Protein AF-A0A1B8P7E7-F1 (afdb_monomer_lite)

Secondary structure (DSSP, 8-state):
--HHHHT-TTS---S-EEE--S-HHHHHHHHHHHHTTT--EEE--SGGGHHHHHTHHHHHHHHHH-TTSS-SS----PPPTT-

Sequence (83 aa):
MSAATLNQLDHPINCDVLVCGNDLAAKEKVIELIRRLDVAAYNTGPAVNARCIEAITPILIRLNISKKVPFTHAGIRIWAPGA

Radius of gyration: 14.17 Å; chains: 1; bounding box: 31×28×35 Å

InterPro domains:
  IPR036291 NAD(P)-binding domain superfamily [SSF51735] (3-66)

pLDDT: mean 89.45, std 11.35, range [57.56, 98.25]

Organism: Halomonas elongata (NCBI:txid2746)

Structure (mmCIF, N/CA/C/O backbone):
data_AF-A0A1B8P7E7-F1
#
_entry.id   AF-A0A1B8P7E7-F1
#
loop_
_atom_site.group_PDB
_atom_site.id
_atom_site.type_symbol
_atom_site.label_atom_id
_atom_site.label_alt_id
_atom_site.label_comp_id
_atom_site.label_asym_id
_atom_site.label_entity_id
_atom_site.label_seq_id
_atom_site.pdbx_PDB_ins_code
_atom_site.Cartn_x
_atom_site.Cartn_y
_atom_site.Cartn_z
_atom_site.occupancy
_atom_site.B_iso_or_equiv
_atom_site.auth_seq_id
_atom_site.auth_comp_id
_atom_site.auth_asym_id
_atom_site.auth_atom_id
_atom_site.pdbx_PDB_model_num
ATOM 1 N N . MET A 1 1 ? 1.139 -2.357 11.363 1.00 57.56 1 MET A N 1
ATOM 2 C CA . MET A 1 1 ? 0.977 -3.749 11.835 1.00 57.56 1 MET A CA 1
ATOM 3 C C . MET A 1 1 ? 2.221 -4.125 12.627 1.00 57.56 1 MET A C 1
ATOM 5 O O . MET A 1 1 ? 3.297 -3.700 12.224 1.00 57.56 1 MET A O 1
ATOM 9 N N . SER A 1 2 ? 2.103 -4.792 13.777 1.00 61.16 2 SER A N 1
ATOM 10 C CA . SER A 1 2 ? 3.281 -5.199 14.561 1.00 61.16 2 SER A CA 1
ATOM 11 C C . SER A 1 2 ? 3.784 -6.570 14.096 1.00 61.16 2 SER A C 1
ATOM 13 O O . SER A 1 2 ? 3.023 -7.340 13.510 1.00 61.16 2 SER A O 1
ATOM 15 N N . ALA A 1 3 ? 5.045 -6.895 14.390 1.00 60.66 3 ALA A N 1
ATOM 16 C CA . ALA A 1 3 ? 5.604 -8.226 14.131 1.00 60.66 3 ALA A CA 1
ATOM 17 C C . ALA A 1 3 ? 4.811 -9.350 14.830 1.00 60.66 3 ALA A C 1
ATOM 19 O O . ALA A 1 3 ? 4.719 -10.454 14.308 1.00 60.66 3 ALA A O 1
ATOM 20 N N . ALA A 1 4 ? 4.183 -9.057 15.974 1.00 61.09 4 ALA A N 1
ATOM 21 C CA . ALA A 1 4 ? 3.329 -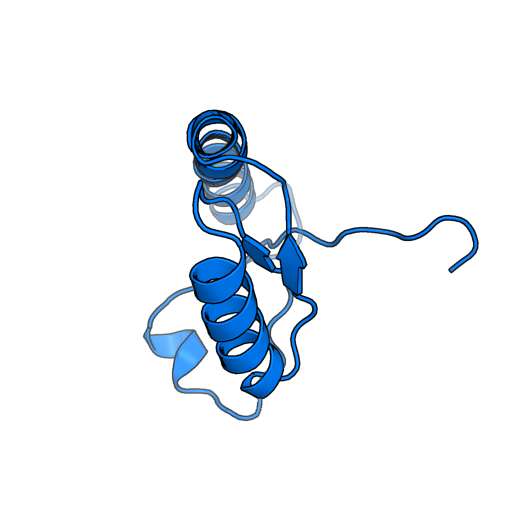10.010 16.679 1.00 61.09 4 ALA A CA 1
ATOM 22 C C . ALA A 1 4 ? 2.025 -10.306 15.916 1.00 61.09 4 ALA A C 1
ATOM 24 O O . ALA A 1 4 ? 1.624 -11.461 15.835 1.00 61.09 4 ALA A O 1
ATOM 25 N N . THR A 1 5 ? 1.397 -9.289 15.311 1.00 61.19 5 THR A N 1
ATOM 26 C CA . THR A 1 5 ? 0.193 -9.470 14.476 1.00 61.19 5 THR A CA 1
ATOM 27 C C . THR A 1 5 ? 0.508 -10.238 13.190 1.00 61.19 5 THR A C 1
ATOM 29 O O . THR A 1 5 ? -0.297 -11.045 12.751 1.00 61.19 5 THR A O 1
ATOM 32 N N . LEU A 1 6 ? 1.703 -10.048 12.621 1.00 63.50 6 LEU A N 1
ATOM 33 C CA . LEU A 1 6 ? 2.182 -10.796 11.448 1.00 63.50 6 LEU A CA 1
ATOM 34 C C . LEU A 1 6 ? 2.369 -12.300 11.710 1.00 63.50 6 LEU A C 1
ATOM 36 O O . LEU A 1 6 ? 2.335 -13.084 10.769 1.00 63.50 6 LEU A O 1
ATOM 40 N N . ASN A 1 7 ? 2.570 -12.705 12.967 1.00 64.88 7 ASN A N 1
ATOM 41 C CA . ASN A 1 7 ? 2.731 -14.112 13.342 1.00 64.88 7 ASN A CA 1
ATOM 42 C C . ASN A 1 7 ? 1.384 -14.838 13.529 1.00 64.88 7 ASN A C 1
ATOM 44 O O . ASN A 1 7 ? 1.352 -16.050 13.720 1.00 64.88 7 ASN A O 1
ATOM 48 N N . GLN A 1 8 ? 0.267 -14.105 13.497 1.00 71.31 8 GLN A N 1
ATOM 49 C CA . GLN A 1 8 ? -1.078 -14.668 13.555 1.00 71.31 8 GLN A CA 1
ATOM 50 C C . GLN A 1 8 ? -1.578 -14.910 12.129 1.00 71.31 8 GLN A C 1
ATOM 52 O O . GLN A 1 8 ? -2.337 -14.114 11.584 1.00 71.31 8 GLN A O 1
ATOM 57 N N . LEU A 1 9 ? -1.112 -16.006 11.528 1.00 66.19 9 LEU A N 1
ATOM 58 C CA . LEU A 1 9 ? -1.352 -16.347 10.119 1.00 66.19 9 LEU A CA 1
ATOM 59 C C . LEU A 1 9 ? -2.843 -16.474 9.755 1.00 66.19 9 LEU A C 1
ATOM 61 O O . LEU A 1 9 ? -3.197 -16.293 8.595 1.00 66.19 9 LEU A O 1
ATOM 65 N N . ASP A 1 10 ? -3.709 -16.728 10.739 1.00 70.31 10 ASP A N 1
ATOM 66 C CA . ASP A 1 10 ? -5.159 -16.861 10.549 1.00 70.31 10 ASP A CA 1
ATOM 67 C C . ASP A 1 10 ? -5.905 -15.512 10.534 1.00 70.31 10 ASP A C 1
ATOM 69 O O . ASP A 1 10 ? -7.107 -15.465 10.267 1.00 70.31 10 ASP A O 1
ATOM 73 N N . HIS A 1 11 ? -5.223 -14.399 10.832 1.00 72.81 11 HIS A N 1
ATOM 74 C CA . HIS A 1 11 ? -5.818 -13.068 10.766 1.00 72.81 11 HIS A CA 1
ATOM 75 C C . HIS A 1 11 ? -5.544 -12.415 9.404 1.00 72.81 11 HIS A C 1
ATOM 77 O O . HIS A 1 11 ? -4.386 -12.128 9.089 1.00 72.81 11 HIS A O 1
ATOM 83 N N . PRO A 1 12 ? -6.589 -12.109 8.607 1.00 77.69 12 PRO A N 1
ATOM 84 C CA . PRO A 1 12 ? -6.398 -11.462 7.319 1.00 77.69 12 PRO A CA 1
ATOM 85 C C . PRO A 1 12 ? -5.799 -10.069 7.509 1.00 77.69 12 PRO A C 1
ATOM 87 O O . PRO A 1 12 ? -6.200 -9.299 8.391 1.00 77.69 12 PRO A O 1
ATOM 90 N N . ILE A 1 13 ? -4.842 -9.725 6.652 1.00 84.75 13 ILE A N 1
ATOM 91 C CA . ILE A 1 13 ? -4.210 -8.411 6.677 1.00 84.75 13 ILE A CA 1
ATOM 92 C C . ILE A 1 13 ? -5.230 -7.372 6.195 1.00 84.75 13 ILE A C 1
ATOM 94 O O . ILE A 1 13 ? -5.668 -7.362 5.046 1.00 84.75 13 ILE A O 1
ATOM 98 N N . ASN A 1 14 ? -5.605 -6.459 7.089 1.00 85.56 14 ASN A N 1
ATOM 99 C CA . ASN A 1 14 ? -6.633 -5.452 6.833 1.00 85.56 14 ASN A CA 1
ATOM 100 C C . ASN A 1 14 ? -6.085 -4.193 6.131 1.00 85.56 14 ASN A C 1
ATOM 102 O O . ASN A 1 14 ? -6.265 -3.070 6.610 1.00 85.56 14 ASN A O 1
ATOM 106 N N . CYS A 1 15 ? -5.364 -4.361 5.023 1.00 91.88 15 CYS A N 1
ATOM 107 C CA . CYS A 1 15 ? -4.935 -3.241 4.191 1.00 91.88 15 CYS A CA 1
ATOM 108 C C . CYS A 1 15 ? -4.522 -3.678 2.786 1.00 91.88 15 CYS A C 1
ATOM 110 O O . CYS A 1 15 ? -4.113 -4.814 2.565 1.00 91.88 15 CYS A O 1
ATOM 112 N N . ASP A 1 16 ? -4.521 -2.711 1.880 1.00 95.50 16 ASP A N 1
ATOM 113 C CA . ASP A 1 16 ? -3.845 -2.808 0.597 1.00 95.50 16 ASP A CA 1
ATOM 114 C C . ASP A 1 16 ? -2.425 -2.242 0.707 1.00 95.50 16 ASP A C 1
ATOM 116 O O . ASP A 1 16 ? -2.132 -1.393 1.557 1.00 95.50 16 ASP A O 1
ATOM 120 N N . VAL A 1 17 ? -1.540 -2.678 -0.187 1.00 95.88 17 VAL A N 1
ATOM 121 C CA . VAL A 1 17 ? -0.138 -2.249 -0.218 1.00 95.88 17 VAL A CA 1
ATOM 122 C C . VAL A 1 17 ? 0.143 -1.383 -1.442 1.00 95.88 17 VAL A C 1
ATOM 124 O O . VAL A 1 17 ? -0.143 -1.752 -2.581 1.00 95.88 17 VAL A O 1
ATOM 127 N N . LEU A 1 18 ? 0.745 -0.220 -1.205 1.00 97.12 18 LEU A N 1
ATOM 128 C CA . LEU A 1 18 ? 1.172 0.710 -2.248 1.00 97.12 18 LEU A CA 1
ATOM 129 C C . LEU A 1 18 ? 2.665 0.525 -2.525 1.00 97.12 18 LEU A C 1
ATOM 131 O O . LEU A 1 18 ? 3.480 0.617 -1.609 1.00 97.12 18 LEU A O 1
ATOM 135 N N . VAL A 1 19 ? 3.024 0.285 -3.785 1.00 97.69 19 VAL A N 1
ATOM 136 C CA . VAL A 1 19 ? 4.399 0.002 -4.217 1.00 97.69 19 VAL A CA 1
ATOM 137 C C . VAL A 1 19 ? 4.861 1.067 -5.209 1.00 97.69 19 VAL A C 1
ATOM 139 O O . VAL A 1 19 ? 4.321 1.178 -6.308 1.00 97.69 19 VAL A O 1
ATOM 142 N N . CYS A 1 20 ? 5.903 1.818 -4.856 1.00 97.75 20 CYS A N 1
ATOM 143 C CA . CYS A 1 20 ? 6.551 2.792 -5.736 1.00 97.75 20 CYS A CA 1
ATOM 144 C C . CYS A 1 20 ? 8.024 2.440 -5.978 1.00 97.75 20 CYS A C 1
ATOM 146 O O . CYS A 1 20 ? 8.656 1.763 -5.171 1.00 97.75 20 CYS A O 1
ATOM 148 N N . GLY A 1 21 ? 8.584 2.908 -7.092 1.00 98.06 21 GLY A N 1
ATOM 149 C CA . GLY A 1 21 ? 9.936 2.537 -7.516 1.00 98.06 21 GLY A CA 1
ATOM 150 C C . GLY A 1 21 ? 10.211 2.894 -8.974 1.00 98.06 21 GLY A C 1
ATOM 151 O O . GLY A 1 21 ? 9.282 2.990 -9.782 1.00 98.06 21 GLY A O 1
ATOM 152 N N . ASN A 1 22 ? 11.486 3.107 -9.298 1.00 98.19 22 ASN A N 1
ATOM 153 C CA . ASN A 1 22 ? 11.922 3.542 -10.631 1.00 98.19 22 ASN A CA 1
ATOM 154 C C . ASN A 1 22 ? 12.142 2.380 -11.612 1.00 98.19 22 ASN A C 1
ATOM 156 O O . ASN A 1 22 ? 12.168 2.613 -12.814 1.00 98.19 22 ASN A O 1
ATOM 160 N N . ASP A 1 23 ? 12.258 1.148 -11.113 1.00 98.25 23 ASP A N 1
ATOM 161 C CA . ASP A 1 23 ? 12.379 -0.058 -11.932 1.00 98.25 23 ASP A CA 1
ATOM 162 C C . ASP A 1 23 ? 11.060 -0.843 -11.918 1.00 98.25 23 ASP A C 1
ATOM 164 O O . ASP A 1 23 ? 10.535 -1.185 -10.855 1.00 98.25 23 ASP A O 1
ATOM 168 N N . LEU A 1 24 ? 10.483 -1.079 -13.098 1.00 97.31 24 LEU A N 1
ATOM 169 C CA . LEU A 1 24 ? 9.188 -1.750 -13.215 1.00 97.31 24 LEU A CA 1
ATOM 170 C C . LEU A 1 24 ? 9.280 -3.238 -12.850 1.00 97.31 24 LEU A C 1
ATOM 172 O O . LEU A 1 24 ? 8.456 -3.712 -12.071 1.00 97.31 24 LEU A O 1
ATOM 176 N N . ALA A 1 25 ? 10.300 -3.944 -13.341 1.00 98.06 25 ALA A N 1
ATOM 177 C CA . ALA A 1 25 ? 10.460 -5.380 -13.112 1.00 98.06 25 ALA A CA 1
ATOM 178 C C . ALA A 1 25 ? 10.678 -5.704 -11.623 1.00 98.06 25 ALA A C 1
ATOM 180 O O . ALA A 1 25 ? 10.147 -6.683 -11.097 1.00 98.06 25 ALA A O 1
ATOM 181 N N . ALA A 1 26 ? 11.422 -4.860 -10.908 1.00 98.12 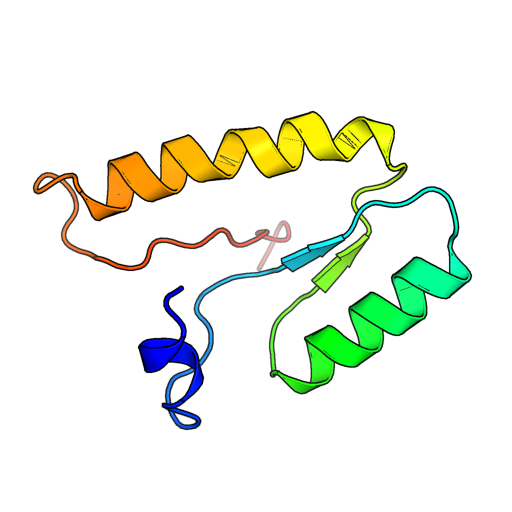26 ALA A N 1
ATOM 182 C CA . ALA A 1 26 ? 11.605 -4.955 -9.469 1.00 98.12 26 ALA A CA 1
ATOM 183 C C . ALA A 1 26 ? 10.286 -4.731 -8.720 1.00 98.12 26 ALA A C 1
ATOM 185 O O . ALA A 1 26 ? 9.962 -5.502 -7.816 1.00 98.12 26 ALA A O 1
ATOM 186 N N . LYS A 1 27 ? 9.490 -3.724 -9.113 1.00 97.81 27 LYS A N 1
ATOM 187 C CA . LYS A 1 27 ? 8.162 -3.494 -8.519 1.00 97.81 27 LYS A CA 1
ATOM 188 C C . LYS A 1 27 ? 7.230 -4.678 -8.723 1.00 97.81 27 LYS A C 1
ATOM 190 O O . LYS A 1 27 ? 6.539 -5.057 -7.785 1.00 97.81 27 LYS A O 1
ATOM 195 N N . GLU A 1 28 ? 7.214 -5.265 -9.914 1.00 98.00 28 GLU A N 1
ATOM 196 C CA . GLU A 1 28 ? 6.373 -6.425 -10.221 1.00 98.00 28 GLU A CA 1
ATOM 197 C C . GLU A 1 28 ? 6.732 -7.630 -9.352 1.00 98.00 28 GLU A C 1
ATOM 199 O O . GLU A 1 28 ? 5.836 -8.226 -8.758 1.00 98.00 28 GLU A O 1
ATOM 204 N N . LYS A 1 29 ? 8.028 -7.919 -9.169 1.00 98.25 29 LYS A N 1
ATOM 205 C CA . LYS A 1 29 ? 8.489 -8.971 -8.244 1.00 98.25 29 LYS A CA 1
ATOM 206 C C . LYS A 1 29 ? 8.042 -8.718 -6.803 1.00 98.25 29 LYS A C 1
ATOM 208 O O . LYS A 1 29 ? 7.607 -9.641 -6.118 1.00 98.25 29 LYS A O 1
ATOM 213 N N . VAL A 1 30 ? 8.133 -7.471 -6.337 1.00 97.69 30 VAL A N 1
ATOM 214 C CA . VAL A 1 30 ? 7.677 -7.082 -4.992 1.00 97.69 30 VAL A CA 1
ATOM 215 C C . VAL A 1 30 ? 6.160 -7.235 -4.859 1.00 97.69 30 VAL A C 1
ATOM 217 O O . VAL A 1 30 ? 5.688 -7.794 -3.875 1.00 97.69 30 VAL A O 1
ATOM 220 N N . ILE A 1 31 ? 5.392 -6.795 -5.857 1.00 97.94 31 ILE A N 1
ATOM 221 C CA . ILE A 1 31 ? 3.930 -6.934 -5.892 1.00 97.94 31 ILE A CA 1
ATOM 222 C C . ILE A 1 31 ? 3.520 -8.411 -5.891 1.00 97.94 31 ILE A C 1
ATOM 224 O O . ILE A 1 31 ? 2.607 -8.784 -5.157 1.00 97.94 31 ILE A O 1
ATOM 228 N N . GLU A 1 32 ? 4.188 -9.258 -6.676 1.00 97.50 32 GLU A N 1
ATOM 229 C CA . GLU A 1 32 ? 3.933 -10.701 -6.698 1.00 97.50 32 GLU A CA 1
ATOM 230 C C . GLU A 1 32 ? 4.187 -11.328 -5.324 1.00 97.50 32 GLU A C 1
ATOM 232 O O . GLU A 1 32 ? 3.347 -12.078 -4.830 1.00 97.50 32 GLU A O 1
ATOM 237 N N . LEU A 1 33 ? 5.303 -10.976 -4.676 1.00 96.25 33 LEU A N 1
ATOM 238 C CA . LEU A 1 33 ? 5.618 -11.435 -3.326 1.00 96.25 33 LEU A CA 1
ATOM 239 C C . LEU A 1 33 ? 4.535 -11.019 -2.323 1.00 96.25 33 LEU A C 1
ATOM 241 O O . LEU A 1 33 ? 4.077 -11.849 -1.543 1.00 96.25 33 LEU A O 1
ATOM 245 N N . ILE A 1 34 ? 4.108 -9.757 -2.360 1.00 95.00 34 ILE A N 1
ATOM 246 C CA . ILE A 1 34 ? 3.082 -9.225 -1.458 1.00 95.00 34 ILE A CA 1
ATOM 247 C C . ILE A 1 34 ? 1.748 -9.960 -1.641 1.00 95.00 34 ILE A C 1
ATOM 249 O O . ILE A 1 34 ? 1.109 -10.312 -0.654 1.00 95.00 34 ILE A O 1
ATOM 253 N N . ARG A 1 35 ? 1.339 -10.251 -2.882 1.00 94.00 35 ARG A N 1
ATOM 254 C CA . ARG A 1 35 ? 0.077 -10.960 -3.169 1.00 94.00 35 ARG A CA 1
ATOM 255 C C . ARG A 1 35 ? 0.024 -12.373 -2.588 1.00 94.00 35 ARG A C 1
ATOM 257 O O . ARG A 1 35 ? -1.068 -12.882 -2.365 1.00 94.00 35 ARG A O 1
ATOM 264 N N . ARG A 1 36 ? 1.170 -12.993 -2.279 1.00 92.56 36 ARG A N 1
ATOM 265 C CA . ARG A 1 36 ? 1.218 -14.286 -1.566 1.00 92.56 36 ARG A CA 1
ATOM 266 C C . ARG A 1 36 ? 0.699 -14.197 -0.127 1.00 92.56 36 ARG A C 1
ATOM 268 O O . ARG A 1 36 ? 0.458 -15.232 0.478 1.00 92.56 36 ARG A O 1
ATOM 275 N N . LEU A 1 37 ? 0.531 -12.985 0.406 1.00 89.50 37 LEU A N 1
ATOM 276 C CA . LEU A 1 37 ? -0.052 -12.708 1.720 1.00 89.50 37 LEU A CA 1
ATOM 277 C C . LEU A 1 37 ? -1.571 -12.449 1.665 1.00 89.50 37 LEU A C 1
ATOM 279 O O . LEU A 1 37 ? -2.120 -11.943 2.637 1.00 89.50 37 LEU A O 1
ATOM 283 N N . ASP A 1 38 ? -2.229 -12.740 0.534 1.00 89.88 38 ASP A N 1
ATOM 284 C CA . ASP A 1 38 ? -3.666 -12.507 0.305 1.00 89.88 38 ASP A CA 1
ATOM 285 C C . ASP A 1 38 ? -4.100 -11.038 0.491 1.00 89.88 38 ASP A C 1
ATOM 287 O O . ASP A 1 38 ? -5.162 -10.714 1.017 1.00 89.88 38 ASP A O 1
ATOM 291 N N . VAL A 1 39 ? -3.242 -10.111 0.053 1.00 92.31 39 VAL A N 1
ATOM 292 C CA . VAL A 1 39 ? -3.515 -8.667 0.059 1.00 92.31 39 VAL A CA 1
ATOM 293 C C . VAL A 1 39 ? -3.440 -8.077 -1.338 1.00 92.31 39 VAL A C 1
ATOM 295 O O . VAL A 1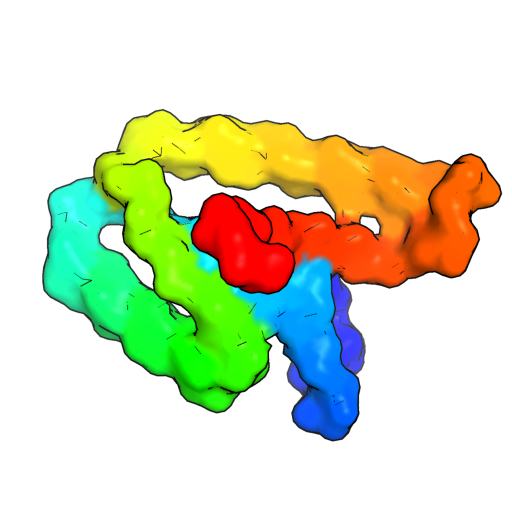 39 ? -2.612 -8.470 -2.168 1.00 92.31 39 VAL A O 1
ATOM 298 N N . ALA A 1 40 ? -4.273 -7.068 -1.593 1.00 94.81 40 ALA A N 1
ATOM 299 C CA . ALA A 1 40 ? -4.165 -6.289 -2.813 1.00 94.81 40 ALA A CA 1
ATOM 300 C C . ALA A 1 40 ? -2.893 -5.428 -2.783 1.00 94.81 40 ALA A C 1
ATOM 302 O O . ALA A 1 40 ? -2.534 -4.833 -1.766 1.00 94.81 40 ALA A O 1
ATOM 303 N N . ALA A 1 41 ? -2.211 -5.349 -3.924 1.00 96.69 41 ALA A N 1
ATOM 304 C CA . ALA A 1 41 ? -0.999 -4.557 -4.086 1.00 96.69 41 ALA A CA 1
ATOM 305 C C . ALA A 1 41 ? -1.032 -3.784 -5.404 1.00 96.69 41 ALA A C 1
ATOM 307 O O . ALA A 1 41 ? -1.339 -4.352 -6.461 1.00 96.69 41 ALA A O 1
ATOM 308 N N . TYR A 1 42 ? -0.690 -2.497 -5.328 1.00 96.81 42 TYR A N 1
ATOM 309 C CA . TYR A 1 42 ? -0.836 -1.536 -6.417 1.00 96.81 42 TYR A CA 1
ATOM 310 C C . TYR A 1 42 ? 0.475 -0.805 -6.696 1.00 96.81 42 TYR A C 1
ATOM 312 O O . TYR A 1 42 ? 1.115 -0.277 -5.788 1.00 96.81 42 TYR A O 1
ATOM 320 N N . ASN A 1 43 ? 0.852 -0.728 -7.972 1.00 96.88 43 ASN A N 1
ATOM 321 C CA . ASN A 1 43 ? 1.950 0.122 -8.422 1.00 96.88 43 ASN A CA 1
ATOM 322 C C . ASN A 1 43 ? 1.489 1.586 -8.412 1.00 96.88 43 ASN A C 1
ATOM 324 O O . ASN A 1 43 ? 0.618 1.971 -9.187 1.00 96.88 43 ASN A O 1
ATOM 328 N N . THR A 1 44 ? 2.089 2.402 -7.553 1.00 96.88 44 THR A N 1
ATOM 329 C CA . THR A 1 44 ? 1.755 3.821 -7.367 1.00 96.88 44 THR A CA 1
ATOM 330 C C . THR A 1 44 ? 2.746 4.764 -8.044 1.00 96.88 44 THR A C 1
ATOM 332 O O . THR A 1 44 ? 2.771 5.959 -7.754 1.00 96.88 44 THR A O 1
ATOM 335 N N . GLY A 1 45 ? 3.553 4.250 -8.977 1.00 96.94 45 GLY A N 1
ATOM 336 C CA . GLY A 1 45 ? 4.408 5.055 -9.846 1.00 96.94 45 GLY A CA 1
ATOM 337 C C . GLY A 1 45 ? 5.887 5.103 -9.427 1.00 96.94 45 GLY A C 1
ATOM 338 O O . GLY A 1 45 ? 6.411 4.120 -8.886 1.00 96.94 45 GLY A O 1
ATOM 339 N N . PRO A 1 46 ? 6.608 6.184 -9.776 1.00 98.00 46 PRO A N 1
ATOM 340 C CA . PRO A 1 46 ? 8.048 6.316 -9.545 1.00 98.00 46 PRO A CA 1
ATOM 341 C C . PRO A 1 46 ? 8.394 6.506 -8.064 1.00 98.00 46 PRO A C 1
ATOM 343 O O . PRO A 1 46 ? 7.546 6.871 -7.252 1.00 98.00 46 PRO A O 1
ATOM 346 N N . ALA A 1 47 ? 9.666 6.306 -7.709 1.00 97.19 47 ALA A N 1
ATOM 347 C CA . ALA A 1 47 ? 10.146 6.398 -6.326 1.00 97.19 47 ALA A CA 1
ATOM 348 C C . ALA A 1 47 ? 9.936 7.787 -5.695 1.00 97.19 47 ALA A C 1
ATOM 350 O O . ALA A 1 47 ? 9.815 7.897 -4.481 1.00 97.19 47 ALA A O 1
ATOM 351 N N . VAL A 1 48 ? 9.825 8.847 -6.502 1.00 97.12 48 VAL A N 1
ATOM 352 C CA . VAL A 1 48 ? 9.522 10.205 -6.012 1.00 97.12 48 VAL A CA 1
ATOM 353 C C . VAL A 1 48 ? 8.168 10.298 -5.293 1.00 97.12 48 VAL A C 1
ATOM 355 O O . VAL A 1 48 ? 7.986 11.171 -4.447 1.00 97.12 48 VAL A O 1
ATOM 358 N N . ASN A 1 49 ? 7.248 9.363 -5.555 1.00 96.19 49 ASN A N 1
ATOM 359 C CA . ASN A 1 49 ? 5.958 9.279 -4.869 1.00 96.19 49 ASN A CA 1
ATOM 360 C C . ASN A 1 49 ? 6.072 8.690 -3.450 1.00 96.19 49 ASN A C 1
ATOM 362 O O . ASN A 1 49 ? 5.111 8.786 -2.684 1.00 96.19 49 ASN A O 1
ATOM 366 N N . ALA A 1 50 ? 7.226 8.122 -3.071 1.00 96.31 50 ALA A N 1
ATOM 367 C CA . ALA A 1 50 ? 7.443 7.508 -1.758 1.00 96.31 50 ALA A CA 1
ATOM 368 C C . ALA A 1 50 ? 7.116 8.471 -0.613 1.00 96.31 50 ALA A C 1
ATOM 370 O O . ALA A 1 50 ? 6.415 8.094 0.319 1.00 96.31 50 ALA A O 1
ATOM 371 N N . ARG A 1 51 ? 7.501 9.749 -0.738 1.00 96.69 51 ARG A N 1
ATOM 372 C CA . ARG A 1 51 ? 7.213 10.777 0.273 1.00 96.69 51 ARG A CA 1
ATOM 373 C C . ARG A 1 51 ? 5.715 10.909 0.571 1.00 96.69 51 ARG A C 1
ATOM 375 O O . ARG A 1 51 ? 5.338 11.132 1.719 1.00 96.69 51 ARG A O 1
ATOM 382 N N . CYS A 1 52 ? 4.854 10.773 -0.439 1.00 96.44 52 CYS A N 1
ATOM 383 C CA . CYS A 1 52 ? 3.403 10.815 -0.254 1.00 96.44 52 CYS A CA 1
ATOM 384 C C . CYS A 1 52 ? 2.887 9.571 0.480 1.00 96.44 52 CYS A C 1
ATOM 386 O O . CYS A 1 52 ? 2.021 9.694 1.341 1.00 96.44 52 CYS A O 1
ATOM 388 N N . ILE A 1 53 ? 3.432 8.391 0.170 1.00 96.00 53 ILE A N 1
ATOM 389 C CA . ILE A 1 53 ? 3.066 7.123 0.821 1.00 96.00 53 ILE A CA 1
ATOM 390 C C . ILE A 1 53 ? 3.532 7.126 2.282 1.00 96.00 53 ILE A C 1
ATOM 392 O O . ILE A 1 53 ? 2.764 6.809 3.186 1.00 96.00 53 ILE A O 1
ATOM 396 N N . GLU A 1 54 ? 4.765 7.558 2.538 1.00 96.06 54 GLU A N 1
ATOM 397 C CA . GLU A 1 54 ? 5.343 7.657 3.880 1.00 9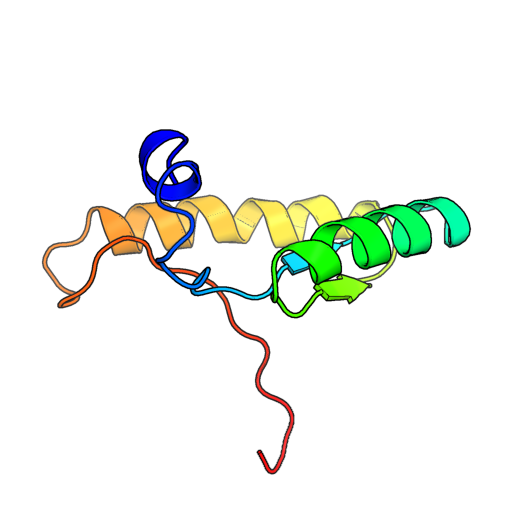6.06 54 GLU A CA 1
ATOM 398 C C . GLU A 1 54 ? 4.558 8.625 4.772 1.00 96.06 54 GLU A C 1
ATOM 400 O O . GLU A 1 54 ? 4.329 8.331 5.948 1.00 96.06 54 GLU A O 1
ATOM 405 N N . ALA A 1 55 ? 4.063 9.731 4.204 1.00 97.00 55 ALA A N 1
ATOM 406 C CA . ALA A 1 55 ? 3.247 10.718 4.910 1.00 97.00 55 ALA A CA 1
ATOM 407 C C . ALA A 1 55 ? 1.889 10.177 5.407 1.00 97.00 55 ALA A C 1
ATOM 409 O O . ALA A 1 55 ? 1.298 10.771 6.309 1.00 97.00 55 ALA A O 1
ATOM 410 N N . ILE A 1 56 ? 1.405 9.039 4.893 1.00 95.88 56 ILE A N 1
ATOM 411 C CA . ILE A 1 56 ? 0.192 8.370 5.397 1.00 95.88 56 ILE A CA 1
ATOM 412 C C . ILE A 1 56 ? 0.445 7.741 6.776 1.00 95.88 56 ILE A C 1
ATOM 414 O O . ILE A 1 56 ? -0.432 7.738 7.641 1.00 95.88 56 ILE A O 1
ATOM 418 N N . THR A 1 57 ? 1.658 7.246 7.025 1.00 94.00 57 THR A N 1
ATOM 419 C CA . THR A 1 57 ? 2.027 6.542 8.264 1.00 94.00 57 THR A CA 1
ATOM 420 C C . THR A 1 57 ? 1.713 7.329 9.543 1.00 94.00 57 THR A C 1
ATOM 422 O O . THR A 1 57 ? 1.038 6.772 10.415 1.00 94.00 57 THR A O 1
ATOM 425 N N . PRO A 1 58 ? 2.117 8.608 9.703 1.00 96.00 58 PRO A N 1
ATOM 426 C CA . PRO A 1 58 ? 1.769 9.377 10.899 1.00 96.00 58 PRO A CA 1
ATOM 427 C C . PRO A 1 58 ? 0.253 9.556 11.085 1.00 96.00 58 PRO A C 1
ATOM 429 O O . PRO A 1 58 ? -0.214 9.593 12.225 1.00 96.00 58 PRO A O 1
ATOM 432 N N . ILE A 1 59 ? -0.533 9.602 10.001 1.00 94.75 59 ILE A N 1
ATOM 433 C CA . ILE A 1 59 ? -2.002 9.667 10.067 1.00 94.75 59 ILE A CA 1
ATOM 434 C C . ILE A 1 59 ? -2.556 8.363 10.657 1.00 94.75 59 ILE A C 1
ATOM 436 O O . ILE A 1 59 ? -3.351 8.398 11.597 1.00 94.75 59 ILE A O 1
ATOM 440 N N . LEU A 1 60 ? -2.085 7.209 10.171 1.00 93.44 60 LEU A N 1
ATOM 441 C CA . LEU A 1 60 ? -2.486 5.897 10.692 1.00 93.44 60 LEU A CA 1
ATOM 442 C C . LEU A 1 60 ? -2.067 5.705 12.156 1.00 93.44 60 LEU A C 1
ATOM 444 O O . LEU A 1 60 ? -2.850 5.199 12.959 1.00 93.44 60 LEU A O 1
ATOM 448 N N . ILE A 1 61 ? -0.865 6.152 12.540 1.00 92.94 61 ILE A N 1
ATOM 449 C CA . ILE A 1 61 ? -0.407 6.133 13.940 1.00 92.94 61 ILE A CA 1
ATOM 450 C C . ILE A 1 61 ? -1.352 6.957 14.820 1.00 92.94 61 ILE A C 1
ATOM 452 O O . ILE A 1 61 ? -1.776 6.490 15.878 1.00 92.94 61 ILE A O 1
ATOM 456 N N . ARG A 1 62 ? -1.727 8.164 14.379 1.00 94.12 62 ARG A N 1
ATOM 457 C CA . ARG A 1 62 ? -2.656 9.016 15.125 1.00 94.12 62 ARG A CA 1
ATOM 458 C C . ARG A 1 62 ? -4.024 8.361 15.291 1.00 94.12 62 ARG A C 1
ATOM 460 O O . ARG A 1 62 ? -4.579 8.447 16.384 1.00 94.12 62 ARG A O 1
ATOM 467 N N . LEU A 1 63 ? -4.552 7.716 14.250 1.00 93.31 63 LEU A N 1
ATOM 468 C CA . LEU A 1 63 ? -5.804 6.958 14.336 1.00 93.31 63 LEU A CA 1
ATOM 469 C C . LEU A 1 63 ? -5.693 5.820 15.355 1.00 93.31 63 LEU A C 1
ATOM 471 O O . LEU A 1 63 ? -6.560 5.699 16.209 1.00 93.31 63 LEU A O 1
ATOM 475 N N . ASN A 1 64 ? -4.588 5.073 15.339 1.00 89.62 64 ASN A N 1
ATOM 476 C CA . ASN A 1 64 ? -4.368 3.939 16.239 1.00 89.62 64 ASN A CA 1
ATOM 477 C C . ASN A 1 64 ? -4.217 4.320 17.718 1.00 89.62 64 ASN A C 1
ATOM 479 O O . ASN A 1 64 ? -4.564 3.527 18.586 1.00 89.62 64 ASN A O 1
ATOM 483 N N . ILE A 1 65 ? -3.685 5.508 18.020 1.00 92.19 65 ILE A N 1
ATOM 484 C CA . ILE A 1 65 ? -3.541 6.005 19.402 1.00 92.19 65 ILE A CA 1
ATOM 485 C C . ILE A 1 65 ? -4.813 6.741 19.865 1.00 92.19 65 ILE A C 1
ATOM 487 O O . ILE A 1 65 ? -5.071 6.890 21.062 1.00 92.19 65 ILE A O 1
ATOM 491 N N . SER A 1 66 ? -5.623 7.230 18.925 1.00 90.62 66 SER A N 1
ATOM 492 C CA . SER A 1 66 ? -6.844 7.972 19.217 1.00 90.62 66 SER A CA 1
ATOM 493 C C . SER A 1 66 ? -7.925 7.067 19.804 1.00 90.62 66 SER A C 1
ATOM 495 O O . SER A 1 66 ? -8.387 6.136 19.161 1.00 90.62 66 SER A O 1
ATOM 497 N N . LYS A 1 67 ? -8.453 7.432 20.976 1.00 85.81 67 LYS A N 1
ATOM 498 C CA . LYS A 1 67 ? -9.648 6.787 21.556 1.00 85.81 67 LYS A CA 1
ATOM 499 C C . LYS A 1 67 ? -10.965 7.204 20.884 1.00 85.81 67 LYS A C 1
ATOM 501 O O . LYS A 1 67 ? -12.029 6.779 21.314 1.00 85.81 67 LYS A O 1
ATOM 506 N N . LYS A 1 68 ? -10.915 8.092 19.882 1.00 91.50 68 LYS A N 1
ATOM 507 C CA . LYS A 1 68 ? -12.112 8.608 19.192 1.00 91.50 68 LYS A CA 1
ATOM 508 C C . LYS A 1 68 ? -12.637 7.678 18.100 1.00 91.50 68 LYS A C 1
ATOM 510 O O . LYS A 1 68 ? -13.732 7.911 17.605 1.00 91.50 68 LYS A O 1
ATOM 515 N N . VAL A 1 69 ? -11.858 6.679 17.697 1.00 88.12 69 VAL A N 1
ATOM 516 C CA . VAL A 1 69 ? -12.270 5.673 16.715 1.00 88.12 69 VAL A CA 1
ATOM 517 C C . VAL A 1 69 ? -12.384 4.313 17.408 1.00 88.12 69 VAL A C 1
ATOM 519 O O . VAL A 1 69 ? -11.562 4.018 18.275 1.00 88.12 69 VAL A O 1
ATOM 522 N N . PRO A 1 70 ? -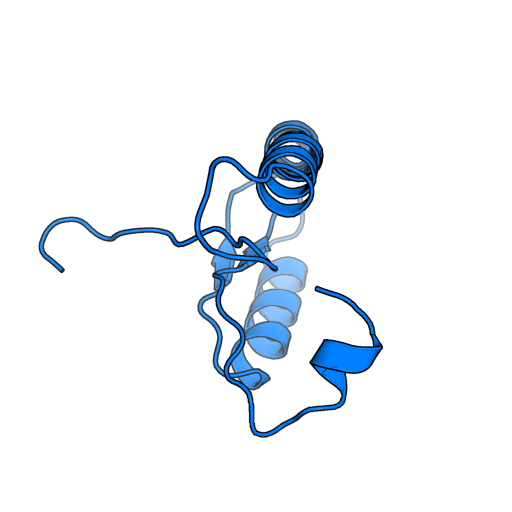13.386 3.480 17.076 1.00 89.56 70 PRO A N 1
ATOM 523 C CA . PRO A 1 70 ? -13.642 2.218 17.775 1.00 89.56 70 PRO A CA 1
ATOM 524 C C . PRO A 1 70 ? -12.748 1.065 17.282 1.00 89.56 70 PRO A C 1
ATOM 526 O O . PRO A 1 70 ? -13.138 -0.094 17.365 1.00 89.56 70 PRO A O 1
ATOM 529 N N . PHE A 1 71 ? -11.572 1.363 16.723 1.00 85.38 71 PHE A N 1
ATOM 530 C CA . PHE A 1 71 ? -10.680 0.367 16.133 1.00 85.38 71 PHE A CA 1
ATOM 531 C C . PHE A 1 71 ? -9.211 0.675 16.414 1.00 85.38 71 PHE A C 1
ATOM 533 O O . PHE A 1 71 ? -8.810 1.822 16.605 1.00 85.38 71 PHE A O 1
ATOM 540 N N . THR A 1 72 ? -8.402 -0.376 16.376 1.00 83.69 72 THR A N 1
ATOM 541 C CA . THR A 1 72 ? -6.940 -0.326 16.384 1.00 83.69 72 THR A CA 1
ATOM 542 C C . THR A 1 72 ? -6.416 -0.992 15.111 1.00 83.69 72 THR A C 1
ATOM 544 O O . THR A 1 72 ? -7.155 -1.674 14.405 1.00 83.69 72 THR A O 1
ATOM 547 N N . HIS A 1 73 ? -5.139 -0.780 14.787 1.00 87.25 73 HIS A N 1
ATOM 548 C CA . HIS A 1 73 ? -4.496 -1.334 13.585 1.00 87.25 73 HIS A CA 1
ATOM 549 C C . HIS A 1 73 ? -5.100 -0.852 12.252 1.00 87.25 73 HIS A C 1
ATOM 551 O O . HIS A 1 73 ? -5.197 -1.612 11.293 1.00 87.25 73 HIS A O 1
ATOM 557 N N . ALA A 1 74 ? -5.451 0.433 12.182 1.00 90.44 74 ALA A N 1
ATOM 558 C CA . ALA A 1 74 ? -5.874 1.128 10.975 1.00 90.44 74 ALA A CA 1
ATOM 559 C C . ALA A 1 74 ? -4.932 0.851 9.792 1.00 90.44 74 ALA A C 1
ATOM 561 O O . ALA A 1 74 ? -3.705 0.959 9.919 1.00 90.44 74 ALA A O 1
ATOM 562 N N . GLY A 1 75 ? -5.535 0.540 8.648 1.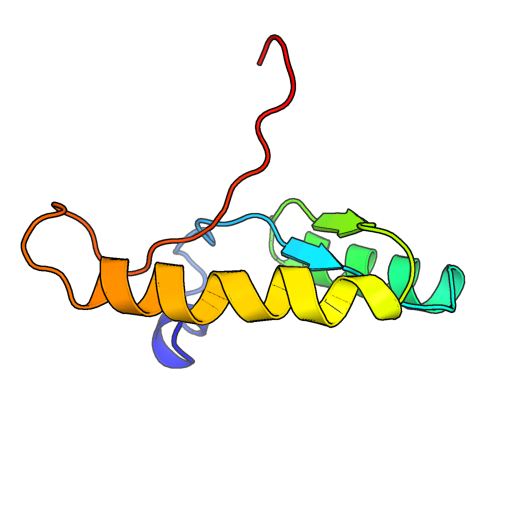00 91.94 75 GLY A N 1
ATOM 563 C CA . GLY A 1 75 ? -4.882 0.367 7.358 1.00 91.94 75 GLY A CA 1
ATOM 564 C C . GLY A 1 75 ? -5.456 1.318 6.312 1.00 91.94 75 GLY A C 1
ATOM 565 O O . GLY A 1 75 ? -6.342 2.125 6.598 1.00 91.94 75 GLY A O 1
ATOM 566 N N . ILE A 1 76 ? -4.951 1.208 5.088 1.00 93.94 76 ILE A N 1
ATOM 567 C CA . ILE A 1 76 ? -5.515 1.869 3.910 1.00 93.94 76 ILE A CA 1
ATOM 568 C C . ILE A 1 76 ? -6.080 0.818 2.964 1.00 93.94 76 ILE A C 1
ATOM 570 O O . ILE A 1 76 ? -5.532 -0.276 2.862 1.00 93.94 76 ILE A O 1
ATOM 574 N N . ARG A 1 77 ? -7.164 1.156 2.271 1.00 94.69 77 ARG A N 1
ATOM 575 C CA . ARG A 1 77 ? -7.748 0.340 1.206 1.00 94.69 77 ARG A CA 1
ATOM 576 C C . ARG A 1 77 ? -8.089 1.240 0.029 1.00 94.69 77 ARG A C 1
ATOM 578 O O . ARG A 1 77 ? -8.610 2.338 0.220 1.00 94.69 77 ARG A O 1
ATOM 585 N N . ILE A 1 78 ? -7.769 0.782 -1.170 1.00 95.00 78 ILE A N 1
ATOM 586 C CA . ILE A 1 78 ? -8.103 1.439 -2.423 1.00 95.00 78 ILE A CA 1
ATOM 587 C C . ILE A 1 78 ? -9.482 0.945 -2.844 1.00 95.00 78 ILE A C 1
ATOM 589 O O . ILE A 1 78 ? -9.683 -0.242 -3.086 1.00 95.00 78 ILE A O 1
ATOM 593 N N . TRP A 1 79 ? -10.446 1.862 -2.908 1.00 94.00 79 TRP A N 1
ATOM 594 C CA . TRP A 1 79 ? -11.793 1.542 -3.367 1.00 94.00 79 TRP A CA 1
ATOM 595 C C . TRP A 1 79 ? -11.893 1.769 -4.873 1.00 94.00 79 TRP A C 1
ATOM 597 O O . TRP A 1 79 ? -11.737 2.898 -5.346 1.00 94.00 79 TRP A O 1
ATOM 607 N N . ALA A 1 80 ? -12.136 0.701 -5.629 1.00 89.44 80 ALA A N 1
ATOM 608 C CA . ALA A 1 80 ? -12.444 0.823 -7.046 1.00 89.44 80 ALA A CA 1
ATOM 609 C C . ALA A 1 80 ? -13.856 1.424 -7.215 1.00 89.44 80 ALA A C 1
ATOM 611 O O . ALA A 1 80 ? -14.770 1.052 -6.475 1.00 89.44 80 ALA A O 1
ATOM 612 N N . PRO A 1 81 ? -14.074 2.344 -8.169 1.00 90.88 81 PRO A N 1
ATOM 613 C CA . PRO A 1 81 ? -15.416 2.829 -8.470 1.00 90.88 81 PRO A CA 1
ATOM 614 C C . PRO A 1 81 ? -16.350 1.669 -8.847 1.00 90.88 81 PRO A C 1
ATOM 616 O O . PRO A 1 81 ? -15.999 0.855 -9.697 1.00 90.88 81 PRO A O 1
ATOM 619 N N . GLY A 1 82 ? -17.540 1.618 -8.241 1.00 82.19 82 GLY A N 1
ATOM 620 C CA . GLY A 1 82 ? -18.569 0.618 -8.559 1.00 82.19 82 GLY A CA 1
ATOM 621 C C . GLY A 1 82 ? -18.393 -0.763 -7.913 1.00 82.19 82 GLY A C 1
ATOM 622 O O . GLY A 1 82 ? -19.100 -1.683 -8.318 1.00 82.19 82 GLY A O 1
ATOM 623 N N . ALA A 1 83 ? -17.474 -0.907 -6.952 1.00 58.75 83 ALA A N 1
ATOM 624 C CA . ALA A 1 83 ? -17.401 -2.058 -6.047 1.00 58.75 83 ALA A CA 1
ATOM 625 C C . ALA A 1 83 ? -18.460 -1.995 -4.935 1.00 58.75 83 ALA A C 1
ATOM 627 O O . ALA A 1 83 ? -18.790 -0.861 -4.505 1.00 58.75 83 ALA A O 1
#

Foldseek 3Di:
DDPVVVVPLVDQQPEAAEFAADDPVVSVVVQVVVCVSVHHYDHPYHPVCVVVVVVVVVVLVCVQVDPPDPDHPDYYYDDDPPD